Protein AF-A0A952A3W2-F1 (afdb_monomer_lite)

Radius of gyration: 16.16 Å; chains: 1; bounding box: 30×59×31 Å

Foldseek 3Di:
DDDDPAWDWDQDVVVRDIDTDHPVLVVLLVVCPVHDDDLLRSLVVCVVVDVDPDDPVVSSVVSVVVVVVCVVVVNDDDDPDPPPDPPPDD

Sequence (90 aa):
MRPVDDLTLVYHRPSGTTHVVSPAVVAILDLLHERTLGIGEVCEHLAATHDLDGSGDDVAAVVEARLEEMAAMDLVDRIAVDRMPIDRKP

Structure (mmCIF, N/CA/C/O backbone):
data_AF-A0A952A3W2-F1
#
_entry.id   AF-A0A952A3W2-F1
#
loop_
_atom_site.group_PDB
_atom_site.id
_atom_site.type_symbol
_atom_site.label_atom_id
_atom_site.label_alt_id
_atom_site.label_comp_id
_atom_site.label_as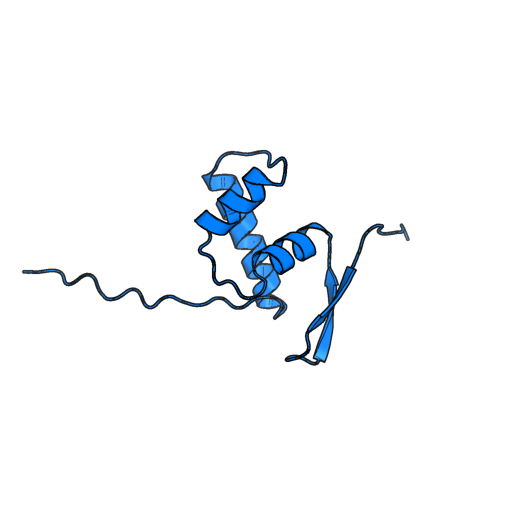ym_id
_atom_site.label_entity_id
_atom_site.label_seq_id
_atom_site.pdbx_PDB_ins_code
_atom_site.Cartn_x
_atom_site.Cartn_y
_atom_site.Cartn_z
_atom_site.occupancy
_atom_site.B_iso_or_equiv
_atom_site.auth_seq_id
_atom_site.auth_comp_id
_atom_site.auth_asym_id
_atom_site.auth_atom_id
_atom_site.pdbx_PDB_model_num
ATOM 1 N N . MET A 1 1 ? -17.632 -17.942 -16.550 1.00 68.12 1 MET A N 1
ATOM 2 C CA . MET A 1 1 ? -16.788 -17.842 -15.343 1.00 68.12 1 MET A CA 1
ATOM 3 C C . MET A 1 1 ? -15.360 -18.148 -15.765 1.00 68.12 1 MET A C 1
ATOM 5 O O . MET A 1 1 ? -15.165 -19.179 -16.396 1.00 68.12 1 MET A O 1
ATOM 9 N N . ARG A 1 2 ? -14.405 -17.243 -15.528 1.00 69.06 2 ARG A N 1
ATOM 10 C CA . ARG A 1 2 ? -12.968 -17.519 -15.692 1.00 69.06 2 ARG A CA 1
ATOM 11 C C . ARG A 1 2 ? -12.328 -17.538 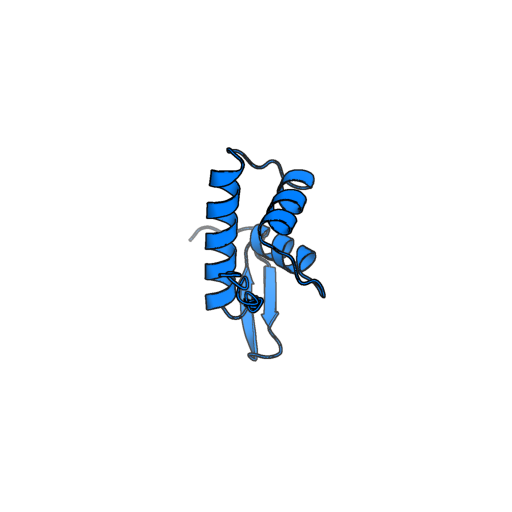-14.300 1.00 69.06 2 ARG A C 1
ATOM 13 O O . ARG A 1 2 ? -12.744 -16.715 -13.484 1.00 69.06 2 ARG A O 1
ATOM 20 N N . PRO A 1 3 ? -11.391 -18.457 -14.020 1.00 72.94 3 PRO A N 1
ATOM 21 C CA . PRO A 1 3 ? -10.582 -18.370 -12.814 1.00 72.94 3 PRO A CA 1
ATOM 22 C C . PRO A 1 3 ? -9.777 -17.067 -12.851 1.00 72.94 3 PRO A C 1
ATOM 24 O O . PRO A 1 3 ? -9.319 -16.646 -13.915 1.00 72.94 3 PRO A O 1
ATOM 27 N N . VAL A 1 4 ? -9.700 -16.400 -11.702 1.00 71.12 4 VAL A N 1
ATOM 28 C CA . VAL A 1 4 ? -8.775 -15.290 -11.482 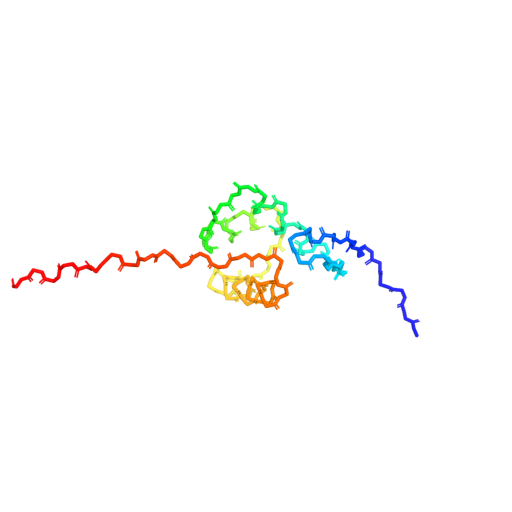1.00 71.12 4 VAL A CA 1
ATOM 29 C C . VAL A 1 4 ? -7.667 -15.877 -10.629 1.00 71.12 4 VAL A C 1
ATOM 31 O O . VAL A 1 4 ? -7.902 -16.214 -9.468 1.00 71.12 4 VAL A O 1
ATOM 34 N N . ASP A 1 5 ? -6.516 -16.091 -11.248 1.00 73.12 5 ASP A N 1
ATOM 35 C CA . ASP A 1 5 ? -5.347 -16.636 -10.572 1.00 73.12 5 ASP A CA 1
ATOM 36 C C . ASP A 1 5 ? -4.692 -15.544 -9.693 1.00 73.12 5 ASP A C 1
ATOM 38 O O . ASP A 1 5 ? -4.927 -14.348 -9.888 1.00 73.12 5 ASP A O 1
ATOM 42 N N . ASP A 1 6 ? -3.913 -15.965 -8.693 1.00 86.00 6 ASP A N 1
ATOM 43 C CA . ASP A 1 6 ? -3.050 -15.126 -7.838 1.00 86.00 6 ASP A CA 1
ATOM 44 C C . ASP A 1 6 ? -3.728 -14.057 -6.955 1.00 86.00 6 ASP A C 1
ATOM 46 O O . ASP A 1 6 ? -3.113 -13.058 -6.580 1.00 86.00 6 ASP A O 1
ATOM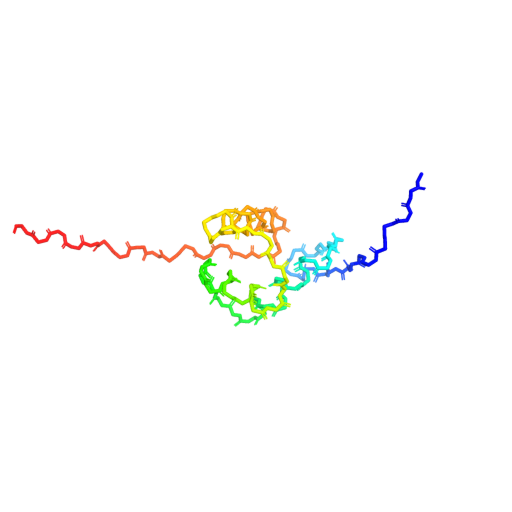 50 N N . LEU A 1 7 ? -4.988 -14.262 -6.558 1.00 91.06 7 LEU A N 1
ATOM 51 C CA . LEU A 1 7 ? -5.637 -13.415 -5.548 1.00 91.06 7 LEU A CA 1
ATOM 52 C C . LEU A 1 7 ? -5.264 -13.830 -4.119 1.00 91.06 7 LEU A C 1
ATOM 54 O O . LEU A 1 7 ? -5.266 -15.014 -3.776 1.00 91.06 7 LEU A O 1
ATOM 58 N N . THR A 1 8 ? -5.054 -12.834 -3.260 1.00 92.44 8 THR A N 1
ATOM 59 C CA . THR A 1 8 ? -4.759 -13.016 -1.832 1.00 92.44 8 THR A CA 1
ATOM 60 C C . THR A 1 8 ? -5.951 -12.584 -0.985 1.00 92.44 8 THR A C 1
ATOM 62 O O . THR A 1 8 ? -6.591 -11.567 -1.257 1.00 92.44 8 THR A O 1
ATOM 65 N N . LEU A 1 9 ? -6.254 -13.349 0.066 1.00 93.62 9 LEU A N 1
ATOM 66 C CA . LEU A 1 9 ? -7.222 -12.953 1.088 1.00 93.62 9 LEU A CA 1
ATOM 67 C C . LEU A 1 9 ? -6.498 -12.234 2.226 1.00 93.62 9 LEU A C 1
ATOM 69 O O . LEU A 1 9 ? -5.640 -12.823 2.881 1.00 93.62 9 LEU A O 1
ATOM 73 N N . VAL A 1 10 ? -6.872 -10.982 2.488 1.00 91.50 10 VAL A N 1
ATOM 74 C CA . VAL A 1 10 ? -6.330 -10.175 3.588 1.00 91.50 10 VAL A CA 1
ATOM 75 C C . VAL A 1 10 ? -7.426 -9.932 4.614 1.00 91.50 10 VAL A C 1
ATOM 77 O O . VAL A 1 10 ? -8.480 -9.387 4.294 1.00 91.50 10 VAL A O 1
ATOM 80 N N . TYR A 1 11 ? -7.189 -10.335 5.861 1.00 92.12 11 TYR A N 1
ATOM 81 C CA . TYR A 1 11 ? -8.094 -10.038 6.968 1.00 92.12 11 TYR A CA 1
ATOM 82 C C . TYR A 1 11 ? -7.691 -8.728 7.650 1.00 92.12 11 TYR A C 1
ATOM 84 O O . TYR A 1 11 ? -6.657 -8.661 8.318 1.00 92.12 11 TYR A O 1
ATOM 92 N N . HIS A 1 12 ? -8.518 -7.693 7.507 1.00 89.81 12 HIS A N 1
ATOM 93 C CA . HIS A 1 12 ? -8.302 -6.395 8.132 1.00 89.81 12 HIS A CA 1
ATOM 94 C C . HIS A 1 12 ? -8.894 -6.395 9.551 1.00 89.81 12 HIS A C 1
ATOM 96 O O . HIS A 1 12 ? -10.089 -6.200 9.762 1.00 89.81 12 HIS A O 1
ATOM 102 N N . ARG A 1 13 ? -8.042 -6.654 10.552 1.00 88.88 13 ARG A N 1
ATOM 103 C CA . ARG A 1 13 ? -8.458 -6.873 11.950 1.00 88.88 13 ARG A CA 1
ATOM 104 C C . ARG A 1 13 ? -9.255 -5.716 12.583 1.00 88.88 13 ARG A C 1
ATOM 106 O O . ARG A 1 13 ? -10.224 -6.038 13.267 1.00 88.88 13 ARG A O 1
ATOM 113 N N . PRO A 1 14 ? -8.884 -4.428 12.422 1.00 85.62 14 PRO A N 1
ATOM 114 C CA . PRO A 1 14 ? -9.652 -3.309 12.972 1.00 85.62 14 PRO A CA 1
ATOM 115 C C . PRO A 1 14 ? -11.104 -3.250 12.482 1.00 85.62 14 PRO A C 1
ATOM 117 O O . PRO A 1 14 ? -11.996 -2.994 13.285 1.00 85.62 14 PRO A O 1
ATOM 120 N N . SER A 1 15 ? -11.344 -3.520 11.193 1.00 85.00 15 SER A N 1
ATOM 121 C CA . SER A 1 15 ? -12.692 -3.484 10.602 1.00 85.00 15 SER A CA 1
ATOM 122 C C . SER A 1 15 ? -13.448 -4.815 10.711 1.00 85.00 15 SER A C 1
ATOM 124 O O . SER A 1 15 ? -14.674 -4.835 10.658 1.00 85.00 15 SER A O 1
ATOM 126 N N . GLY A 1 16 ? -12.732 -5.936 10.852 1.00 92.56 16 GLY A N 1
ATOM 127 C CA . GLY A 1 16 ? -13.302 -7.284 10.784 1.00 92.56 16 GLY A CA 1
ATOM 128 C C . GLY A 1 16 ? -13.613 -7.762 9.358 1.00 92.56 16 GLY A C 1
ATOM 129 O O . GLY A 1 16 ? -14.232 -8.814 9.196 1.00 92.56 16 GLY A O 1
ATOM 130 N N . THR A 1 17 ? -13.188 -7.023 8.330 1.00 92.94 17 THR A N 1
ATOM 131 C CA . THR A 1 17 ? -13.464 -7.332 6.919 1.00 92.94 17 THR A CA 1
ATOM 132 C C . THR A 1 17 ? -12.380 -8.227 6.313 1.00 92.94 17 THR A C 1
ATOM 134 O O . THR A 1 17 ? -11.187 -8.058 6.572 1.00 92.94 17 THR A O 1
ATOM 137 N N . THR A 1 18 ? -12.780 -9.182 5.469 1.00 93.94 18 THR A N 1
ATOM 1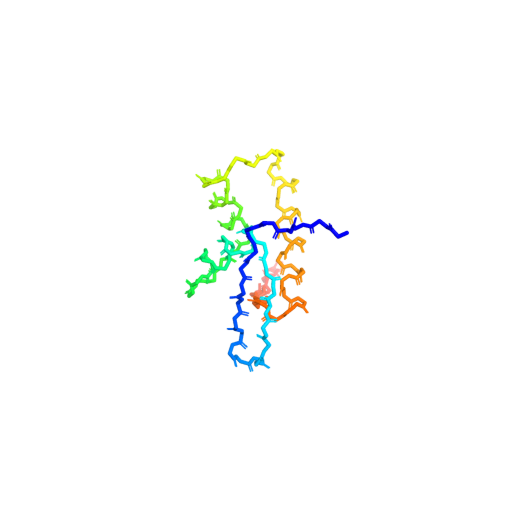38 C CA . THR A 1 18 ? -11.858 -9.927 4.597 1.00 93.94 18 THR A CA 1
ATOM 139 C C . THR A 1 18 ? -11.893 -9.332 3.195 1.00 93.94 18 THR A C 1
ATOM 141 O O . THR A 1 18 ? -12.934 -9.338 2.541 1.00 93.94 18 THR A O 1
ATOM 144 N N . HIS A 1 19 ? -10.746 -8.857 2.724 1.00 92.31 19 HIS A N 1
ATOM 145 C CA . HIS A 1 19 ? -10.573 -8.298 1.391 1.00 92.31 19 HIS A CA 1
ATOM 146 C C . HIS A 1 19 ? -9.972 -9.344 0.458 1.00 92.31 19 HIS A C 1
ATOM 148 O O . HIS A 1 19 ? -9.057 -10.078 0.835 1.00 92.31 19 HIS A O 1
ATOM 154 N N . VAL A 1 20 ? -10.476 -9.388 -0.772 1.00 92.38 20 VAL A N 1
ATOM 155 C CA . VAL A 1 20 ? -9.855 -10.130 -1.868 1.00 92.38 20 VAL A CA 1
ATOM 156 C C . VAL A 1 20 ? -9.021 -9.133 -2.657 1.00 92.38 20 VAL A C 1
ATOM 158 O O . VAL A 1 20 ? -9.570 -8.170 -3.190 1.00 92.38 20 VAL A O 1
ATOM 161 N N . VAL A 1 21 ? -7.708 -9.330 -2.701 1.00 91.75 21 VAL A N 1
ATOM 162 C CA . VAL A 1 21 ? -6.779 -8.343 -3.257 1.00 91.75 21 VAL A CA 1
ATOM 163 C C . VAL A 1 21 ? -5.878 -8.949 -4.326 1.00 91.75 21 VAL A C 1
ATOM 165 O O . VAL A 1 21 ? -5.584 -10.144 -4.317 1.00 91.75 21 VAL A O 1
ATOM 168 N N . SER A 1 22 ? -5.456 -8.107 -5.267 1.00 90.81 22 SER A N 1
ATOM 169 C CA . SER A 1 22 ? -4.510 -8.482 -6.321 1.00 90.81 22 SER A CA 1
ATOM 170 C C . SER A 1 22 ? -3.063 -8.484 -5.806 1.00 90.81 22 SER A C 1
ATOM 172 O O . SER A 1 22 ? -2.782 -7.833 -4.793 1.00 90.81 22 SER A O 1
ATOM 174 N N . PRO A 1 23 ? -2.115 -9.111 -6.528 1.00 88.31 23 PRO A N 1
ATOM 175 C CA . PRO A 1 23 ? -0.692 -9.053 -6.187 1.00 88.31 23 PRO A CA 1
ATOM 176 C C . PRO A 1 23 ? -0.148 -7.624 -6.046 1.00 88.31 23 PRO A C 1
ATOM 178 O O . PRO A 1 23 ? 0.657 -7.355 -5.161 1.00 88.31 23 PRO A O 1
ATOM 181 N N . ALA A 1 24 ? -0.640 -6.683 -6.859 1.00 86.25 24 ALA A N 1
ATOM 182 C CA . ALA A 1 24 ? -0.228 -5.280 -6.786 1.00 86.25 24 ALA A CA 1
ATOM 183 C C . ALA A 1 24 ? -0.609 -4.628 -5.446 1.00 86.25 24 ALA A C 1
ATOM 185 O O . ALA A 1 24 ? 0.154 -3.843 -4.894 1.00 86.25 24 ALA A O 1
ATOM 186 N N . VAL A 1 25 ? -1.783 -4.966 -4.904 1.00 91.25 25 VAL A N 1
ATOM 187 C CA . VAL A 1 25 ? -2.215 -4.467 -3.592 1.00 91.25 25 VAL A CA 1
ATOM 188 C C . VAL A 1 25 ? -1.369 -5.084 -2.481 1.00 91.25 25 VAL A C 1
ATOM 190 O O . VAL A 1 25 ? -0.983 -4.371 -1.563 1.00 91.25 25 VAL A O 1
ATOM 193 N N . VAL A 1 26 ? -1.030 -6.374 -2.580 1.00 90.81 26 VAL A N 1
ATOM 194 C CA . VAL A 1 26 ? -0.132 -7.034 -1.615 1.00 90.81 26 VAL A CA 1
ATOM 195 C C . VAL A 1 26 ? 1.232 -6.346 -1.581 1.00 90.81 26 VAL A C 1
ATOM 197 O O . VAL A 1 26 ? 1.689 -5.989 -0.503 1.00 90.81 26 VAL A O 1
ATOM 200 N N . ALA A 1 27 ? 1.831 -6.061 -2.740 1.00 90.00 27 ALA A N 1
ATOM 201 C CA . ALA A 1 27 ? 3.120 -5.371 -2.811 1.00 90.00 27 ALA A CA 1
ATOM 202 C C . ALA A 1 27 ? 3.095 -3.986 -2.133 1.00 90.00 27 ALA A C 1
ATOM 204 O O . ALA A 1 27 ? 4.040 -3.610 -1.441 1.00 90.00 27 ALA A O 1
ATOM 205 N N . ILE A 1 28 ? 1.998 -3.235 -2.292 1.00 92.00 28 ILE A N 1
ATOM 206 C CA . ILE A 1 28 ? 1.822 -1.934 -1.630 1.00 92.00 28 ILE A CA 1
ATOM 207 C C . ILE A 1 28 ? 1.639 -2.106 -0.114 1.00 92.00 28 ILE A C 1
ATOM 209 O O . ILE A 1 28 ? 2.227 -1.352 0.657 1.00 92.00 28 ILE A O 1
ATOM 213 N N . LEU A 1 29 ? 0.852 -3.091 0.330 1.00 92.12 29 LEU A N 1
ATOM 214 C CA . LEU A 1 29 ? 0.659 -3.371 1.757 1.00 92.12 29 LEU A CA 1
ATOM 215 C C . LEU A 1 29 ? 1.968 -3.795 2.440 1.00 92.12 29 LEU A C 1
ATOM 217 O O . LEU A 1 29 ? 2.253 -3.319 3.536 1.00 92.12 29 LEU A O 1
ATOM 221 N N . ASP A 1 30 ? 2.778 -4.627 1.784 1.00 91.88 30 ASP A N 1
ATOM 222 C CA . ASP A 1 30 ? 4.091 -5.046 2.285 1.00 91.88 30 ASP A CA 1
ATOM 223 C C . ASP A 1 30 ? 5.059 -3.858 2.387 1.00 91.88 30 ASP A C 1
ATOM 225 O O . ASP A 1 30 ? 5.781 -3.718 3.375 1.00 91.88 30 ASP A O 1
ATOM 229 N N . LEU A 1 31 ? 5.041 -2.955 1.401 1.00 92.50 31 LEU A N 1
ATOM 230 C CA . LEU A 1 31 ? 5.836 -1.726 1.420 1.00 92.50 31 LEU A CA 1
ATOM 231 C C . LEU A 1 31 ? 5.457 -0.805 2.591 1.00 92.50 31 LEU A C 1
ATOM 233 O O . LEU A 1 31 ? 6.336 -0.238 3.248 1.00 92.50 31 LEU A O 1
ATOM 237 N N . LEU A 1 32 ? 4.157 -0.644 2.836 1.00 92.06 32 LEU A N 1
ATOM 238 C CA . LEU A 1 32 ? 3.615 0.233 3.876 1.00 92.06 32 LEU A CA 1
ATOM 239 C C . LEU A 1 32 ? 3.589 -0.419 5.265 1.00 92.06 32 LEU A C 1
ATOM 241 O O . LEU A 1 32 ? 3.212 0.237 6.237 1.00 92.06 32 LEU A O 1
ATOM 245 N N . HIS A 1 33 ? 3.994 -1.684 5.392 1.00 88.44 33 HIS A N 1
ATOM 246 C CA . HIS A 1 33 ? 3.976 -2.389 6.667 1.00 88.44 33 HIS A CA 1
ATOM 247 C C . HIS A 1 33 ? 4.813 -1.643 7.718 1.00 88.44 33 HIS A C 1
ATOM 249 O O . HIS A 1 33 ? 6.031 -1.523 7.592 1.00 88.44 33 HIS A O 1
ATOM 255 N N . GLU A 1 34 ? 4.135 -1.110 8.740 1.00 81.50 34 GLU A N 1
ATOM 256 C CA . GLU A 1 34 ? 4.713 -0.301 9.828 1.00 81.50 34 GLU A CA 1
ATOM 257 C C . GLU A 1 34 ? 5.442 0.981 9.373 1.00 81.50 34 GLU A C 1
ATOM 259 O O . GLU A 1 34 ? 6.193 1.589 10.140 1.00 81.50 34 GLU A O 1
ATOM 264 N N . ARG A 1 35 ? 5.207 1.434 8.136 1.00 88.88 35 ARG A N 1
ATOM 265 C CA . ARG A 1 35 ? 5.860 2.607 7.545 1.00 88.88 35 ARG A CA 1
ATOM 266 C C . ARG A 1 35 ? 4.825 3.606 7.056 1.00 88.88 35 ARG A C 1
ATOM 268 O O . ARG A 1 35 ? 3.861 3.263 6.385 1.00 88.88 35 ARG A O 1
ATOM 275 N N . THR A 1 36 ? 5.066 4.877 7.346 1.00 90.94 36 THR A N 1
ATOM 276 C CA . THR A 1 36 ? 4.385 5.981 6.665 1.00 90.94 36 THR A CA 1
ATOM 277 C C . THR A 1 36 ? 5.300 6.478 5.562 1.00 90.94 36 THR A C 1
ATOM 279 O O . THR A 1 36 ? 6.446 6.820 5.845 1.00 90.94 36 THR A O 1
ATOM 282 N N . LEU A 1 37 ? 4.806 6.501 4.327 1.00 93.12 37 LEU A N 1
ATOM 283 C CA . LEU A 1 37 ? 5.556 6.961 3.163 1.00 93.12 37 LEU A CA 1
ATOM 284 C C . LEU A 1 37 ? 4.769 8.041 2.428 1.00 93.12 37 LEU A C 1
ATOM 286 O O . LEU A 1 37 ? 3.546 7.960 2.301 1.00 93.12 37 LEU A O 1
ATOM 290 N N . GLY A 1 38 ? 5.483 9.045 1.932 1.00 91.69 38 GLY A N 1
ATOM 291 C CA . GLY A 1 38 ? 4.958 9.976 0.946 1.00 91.69 38 GLY A CA 1
ATOM 292 C C . GLY A 1 38 ? 4.806 9.309 -0.421 1.00 91.69 38 GLY A C 1
ATOM 293 O O . GLY A 1 38 ? 5.482 8.330 -0.735 1.00 91.69 38 GLY A O 1
ATOM 294 N N . ILE A 1 39 ? 3.950 9.877 -1.273 1.00 90.38 39 ILE A N 1
ATOM 295 C CA . ILE A 1 39 ? 3.683 9.343 -2.619 1.00 90.38 39 ILE A CA 1
ATOM 296 C C . ILE A 1 39 ? 4.961 9.154 -3.452 1.00 90.38 39 ILE A C 1
ATOM 298 O O . ILE A 1 39 ? 5.103 8.141 -4.131 1.00 90.38 39 ILE A O 1
ATOM 302 N N . GLY A 1 40 ? 5.921 10.082 -3.349 1.00 89.94 40 GLY A N 1
ATOM 303 C CA . GLY A 1 40 ? 7.208 9.982 -4.042 1.00 89.94 40 GLY A CA 1
ATOM 304 C C . GLY A 1 40 ? 8.020 8.762 -3.605 1.00 89.94 40 GLY A C 1
ATOM 305 O O . GLY A 1 40 ? 8.486 8.009 -4.451 1.00 89.94 40 GLY A O 1
ATOM 306 N N . GLU A 1 41 ? 8.102 8.502 -2.297 1.00 92.38 41 GLU A N 1
ATOM 307 C CA . GLU A 1 41 ? 8.820 7.343 -1.745 1.00 92.38 41 GLU A CA 1
ATOM 308 C C . GLU A 1 41 ? 8.154 6.020 -2.148 1.00 92.38 41 GLU A C 1
ATOM 310 O O . GLU A 1 41 ? 8.835 5.031 -2.427 1.00 92.38 41 GLU A O 1
ATOM 315 N N . VAL A 1 42 ? 6.817 6.001 -2.214 1.00 92.12 42 VAL A N 1
ATOM 316 C CA . VAL A 1 42 ? 6.069 4.841 -2.714 1.00 92.12 42 VAL A CA 1
ATOM 317 C C . VAL A 1 42 ? 6.399 4.586 -4.185 1.00 92.12 42 VAL A C 1
ATOM 319 O O . VAL A 1 42 ? 6.714 3.454 -4.552 1.00 92.12 42 VAL A O 1
ATOM 322 N N . CYS A 1 43 ? 6.384 5.627 -5.022 1.00 90.94 43 CYS A N 1
ATOM 323 C CA . CYS A 1 43 ? 6.699 5.507 -6.446 1.00 90.94 43 CYS A CA 1
ATOM 324 C C . CYS A 1 43 ? 8.145 5.058 -6.681 1.00 90.94 43 CYS A C 1
ATOM 326 O O . CYS A 1 43 ? 8.375 4.165 -7.491 1.00 90.94 43 CYS A O 1
ATOM 328 N N . GLU A 1 44 ? 9.109 5.621 -5.949 1.00 90.06 44 GLU A N 1
ATOM 329 C CA . GLU A 1 44 ? 10.519 5.222 -6.021 1.00 90.06 44 GLU A CA 1
ATOM 330 C C . GLU A 1 44 ? 10.706 3.741 -5.681 1.00 90.06 44 GLU A C 1
ATOM 332 O O . GLU A 1 44 ? 11.408 3.020 -6.392 1.00 90.06 44 GLU A O 1
ATOM 337 N N . HIS A 1 45 ? 10.048 3.259 -4.623 1.00 90.19 45 HIS A N 1
ATOM 338 C CA . HIS A 1 45 ? 10.150 1.857 -4.236 1.00 90.19 45 HIS A CA 1
ATOM 339 C C . HIS A 1 45 ? 9.519 0.920 -5.269 1.00 90.19 45 HIS A C 1
ATOM 341 O O . HIS A 1 45 ? 10.104 -0.113 -5.606 1.00 90.19 45 HIS A O 1
ATOM 347 N N . LEU A 1 46 ? 8.339 1.273 -5.785 1.00 88.25 46 LEU A N 1
ATOM 348 C CA . LEU A 1 46 ? 7.662 0.473 -6.802 1.00 88.25 46 LEU A CA 1
ATOM 349 C C . LEU A 1 46 ? 8.474 0.440 -8.102 1.00 88.25 46 LEU A C 1
ATOM 351 O O . LEU A 1 46 ? 8.671 -0.644 -8.636 1.00 88.25 46 LEU A O 1
ATOM 355 N N . ALA A 1 47 ? 9.035 1.567 -8.551 1.00 87.38 47 ALA A N 1
ATOM 356 C CA . ALA A 1 47 ? 9.890 1.627 -9.740 1.00 87.38 47 ALA A CA 1
ATOM 357 C C . ALA A 1 47 ? 11.202 0.835 -9.585 1.00 87.38 47 ALA A C 1
ATOM 359 O O . ALA A 1 47 ? 11.745 0.329 -10.562 1.00 87.38 47 ALA A O 1
ATOM 360 N N . ALA A 1 48 ? 11.728 0.711 -8.362 1.00 87.25 48 ALA A N 1
ATOM 361 C CA . ALA A 1 48 ? 12.934 -0.073 -8.096 1.00 87.25 48 ALA A CA 1
ATOM 362 C C . ALA A 1 48 ? 12.686 -1.593 -8.086 1.00 87.25 48 ALA A C 1
ATOM 364 O O . ALA A 1 48 ? 13.625 -2.372 -8.254 1.00 87.25 48 ALA A O 1
ATOM 365 N N . THR A 1 49 ? 11.447 -2.020 -7.840 1.00 86.25 49 THR A N 1
ATOM 366 C CA . THR A 1 49 ? 11.083 -3.432 -7.627 1.00 86.25 49 THR A CA 1
ATOM 367 C C . THR A 1 49 ? 10.207 -4.009 -8.738 1.00 86.25 49 THR A C 1
ATOM 369 O O . THR A 1 49 ? 10.150 -5.228 -8.891 1.00 86.25 49 THR A O 1
ATOM 372 N N . HIS A 1 50 ? 9.561 -3.152 -9.526 1.00 82.81 50 HIS A N 1
ATOM 373 C CA . HIS A 1 50 ? 8.642 -3.507 -10.599 1.00 82.81 50 HIS A CA 1
ATOM 374 C C . HIS A 1 50 ? 9.011 -2.750 -11.875 1.00 82.81 50 HIS A C 1
ATOM 376 O O . HIS A 1 50 ? 9.464 -1.608 -11.826 1.00 82.81 50 HIS A O 1
ATOM 382 N N . ASP A 1 51 ? 8.775 -3.381 -13.021 1.00 82.81 51 ASP A N 1
ATOM 383 C CA . ASP A 1 51 ? 8.939 -2.745 -14.327 1.00 82.81 51 ASP A CA 1
ATOM 384 C C . ASP A 1 51 ? 7.711 -1.865 -14.608 1.00 82.81 51 ASP A C 1
ATOM 386 O O . ASP A 1 51 ? 6.663 -2.350 -15.040 1.00 82.81 51 ASP A O 1
ATOM 390 N N . LEU A 1 52 ? 7.793 -0.590 -14.219 1.00 82.19 52 LEU A N 1
ATOM 391 C CA . LEU A 1 52 ? 6.713 0.377 -14.398 1.00 82.19 52 LEU A CA 1
ATOM 392 C C . LEU A 1 52 ? 6.871 1.101 -15.737 1.00 82.19 52 LEU A C 1
ATOM 394 O O . LEU A 1 52 ? 7.784 1.905 -15.918 1.00 82.19 52 LEU A O 1
ATOM 398 N N . ASP A 1 53 ? 5.927 0.870 -16.645 1.00 79.31 53 ASP A N 1
ATOM 399 C CA . ASP A 1 53 ? 5.822 1.621 -17.892 1.00 79.31 53 ASP A CA 1
ATOM 400 C C . ASP A 1 53 ? 5.226 3.018 -17.636 1.00 79.31 53 ASP A C 1
ATOM 402 O O . ASP A 1 53 ? 4.121 3.141 -17.101 1.00 79.31 53 ASP A O 1
ATOM 406 N N . GLY A 1 54 ? 5.916 4.082 -18.060 1.00 78.38 54 GLY A N 1
ATOM 407 C CA . GLY A 1 54 ? 5.384 5.450 -18.019 1.00 78.38 54 GLY A CA 1
ATOM 408 C C . GLY A 1 54 ? 6.411 6.530 -17.682 1.00 78.38 54 GLY A C 1
ATOM 409 O O . GLY A 1 54 ? 7.599 6.263 -17.512 1.00 78.38 54 GLY A O 1
ATOM 410 N N . SER A 1 55 ? 5.943 7.779 -17.609 1.00 74.75 55 SER A N 1
ATOM 411 C CA . SER A 1 55 ? 6.725 8.905 -17.087 1.00 74.75 55 SER A CA 1
ATOM 412 C C . SER A 1 55 ? 6.452 9.104 -15.590 1.00 74.75 55 SER A C 1
ATOM 414 O O . SER A 1 55 ? 5.420 8.663 -15.086 1.00 74.75 55 SER A O 1
ATOM 416 N N . GLY A 1 56 ? 7.364 9.765 -14.866 1.00 77.25 56 GLY A N 1
ATOM 417 C CA . GLY A 1 56 ? 7.278 9.898 -13.403 1.00 77.25 56 GLY A CA 1
ATOM 418 C C . GLY A 1 56 ? 5.945 10.464 -12.891 1.00 77.25 56 GLY A C 1
ATOM 419 O O . GLY A 1 56 ? 5.389 9.923 -11.937 1.00 77.25 56 GLY A O 1
ATOM 420 N N . ASP A 1 57 ? 5.399 11.487 -13.556 1.00 82.19 57 ASP A N 1
ATOM 421 C CA . ASP A 1 57 ? 4.131 12.116 -13.158 1.00 82.19 57 ASP A CA 1
ATOM 422 C C . ASP A 1 57 ? 2.917 11.212 -13.447 1.00 82.19 57 ASP A C 1
ATOM 424 O O . ASP A 1 57 ? 1.992 11.139 -12.636 1.00 82.19 57 ASP A O 1
ATOM 428 N N . ASP A 1 58 ? 2.934 10.473 -14.563 1.00 86.62 58 ASP A N 1
ATOM 429 C CA . ASP A 1 58 ? 1.859 9.534 -14.915 1.00 86.62 58 ASP A CA 1
ATOM 430 C C . ASP A 1 58 ? 1.811 8.359 -13.929 1.00 86.62 58 ASP A C 1
ATOM 432 O O . ASP A 1 58 ? 0.739 7.957 -13.473 1.00 86.62 58 ASP A O 1
ATOM 436 N N . VAL A 1 59 ? 2.983 7.832 -13.556 1.00 86.50 59 VAL A N 1
ATOM 437 C CA . VAL A 1 59 ? 3.107 6.756 -12.565 1.00 86.50 59 VAL A CA 1
ATOM 438 C C . VAL A 1 59 ? 2.596 7.226 -11.206 1.00 86.50 59 VAL A C 1
ATOM 440 O O . VAL A 1 59 ? 1.811 6.518 -10.575 1.00 86.50 59 VAL A O 1
ATOM 443 N N . ALA A 1 60 ? 2.979 8.431 -10.773 1.00 89.94 60 ALA A N 1
ATOM 444 C CA . ALA A 1 60 ? 2.529 8.985 -9.501 1.00 89.94 60 ALA A CA 1
ATOM 445 C C . ALA A 1 60 ? 1.003 9.125 -9.436 1.00 89.94 60 ALA A C 1
ATOM 447 O O . ALA A 1 60 ? 0.403 8.716 -8.444 1.00 89.94 60 ALA A O 1
ATOM 448 N N . ALA A 1 61 ? 0.366 9.616 -10.503 1.00 90.44 61 ALA A N 1
ATOM 449 C CA . ALA A 1 61 ? -1.089 9.745 -10.563 1.00 90.44 61 ALA A CA 1
ATOM 450 C C . ALA A 1 61 ? -1.807 8.384 -10.476 1.00 90.44 61 ALA A C 1
ATOM 452 O O . ALA A 1 61 ? -2.817 8.251 -9.784 1.00 90.44 61 ALA A O 1
ATOM 453 N N . VAL A 1 62 ? -1.278 7.351 -11.142 1.00 90.06 62 VAL A N 1
ATOM 454 C CA . VAL A 1 62 ? -1.836 5.988 -11.083 1.00 90.06 62 VAL A CA 1
ATOM 455 C C . VAL A 1 62 ? -1.672 5.376 -9.689 1.00 90.06 62 VAL A C 1
ATOM 457 O O . VAL A 1 62 ? -2.606 4.759 -9.171 1.00 90.06 62 VAL A O 1
ATOM 460 N N . VAL A 1 63 ? -0.502 5.547 -9.069 1.00 91.00 63 VAL A N 1
ATOM 461 C CA . VAL A 1 63 ? -0.234 5.059 -7.709 1.00 91.00 63 VAL A CA 1
ATOM 462 C C . VAL A 1 63 ? -1.115 5.785 -6.693 1.00 91.00 63 VAL A C 1
ATOM 464 O O . VAL A 1 63 ? -1.694 5.136 -5.823 1.00 91.00 63 VAL A O 1
ATOM 467 N N . GLU A 1 64 ? -1.276 7.104 -6.819 1.00 93.06 64 GLU A N 1
ATOM 468 C CA . GLU A 1 64 ? -2.151 7.896 -5.953 1.00 93.06 64 GLU A CA 1
ATOM 469 C C . GLU A 1 64 ? -3.606 7.427 -6.060 1.00 93.06 64 GLU A C 1
ATOM 471 O O . GLU A 1 64 ? -4.212 7.112 -5.038 1.00 93.06 64 GLU A O 1
ATOM 476 N N . ALA A 1 65 ? -4.131 7.257 -7.278 1.00 93.19 65 ALA A N 1
ATOM 477 C CA . ALA A 1 65 ? -5.482 6.739 -7.487 1.00 93.19 65 ALA A CA 1
ATOM 478 C C . ALA A 1 65 ? -5.679 5.354 -6.844 1.00 93.19 65 ALA A C 1
ATOM 480 O O . ALA A 1 65 ? -6.695 5.101 -6.196 1.00 93.19 65 ALA A O 1
ATOM 481 N N . ARG A 1 66 ? -4.688 4.457 -6.949 1.00 92.50 66 ARG A N 1
ATOM 482 C CA . ARG A 1 66 ? -4.747 3.144 -6.290 1.00 92.50 66 ARG A CA 1
ATOM 483 C C . ARG A 1 66 ? -4.743 3.258 -4.765 1.00 92.50 66 ARG A C 1
ATOM 485 O O . ARG A 1 66 ? -5.470 2.525 -4.100 1.00 92.50 66 ARG A O 1
ATOM 492 N N . LEU A 1 67 ? -3.930 4.143 -4.196 1.00 94.75 67 LEU A N 1
ATOM 493 C CA . LEU A 1 67 ? -3.910 4.370 -2.749 1.00 94.75 67 LEU A CA 1
ATOM 494 C C . LEU A 1 67 ? -5.235 4.964 -2.258 1.00 94.75 67 LEU A C 1
ATOM 496 O O . LEU A 1 67 ? -5.691 4.608 -1.174 1.00 94.75 67 LEU A O 1
ATOM 500 N N . GLU A 1 68 ? -5.885 5.810 -3.058 1.00 94.81 68 GLU A N 1
ATOM 501 C CA . GLU A 1 68 ? -7.227 6.321 -2.765 1.00 94.81 68 GLU A CA 1
ATOM 502 C C . GLU A 1 68 ? -8.288 5.215 -2.790 1.00 94.81 68 GLU A C 1
ATOM 504 O O . GLU A 1 68 ? -9.105 5.141 -1.872 1.00 94.81 68 GLU A O 1
ATOM 509 N N . GLU A 1 69 ? -8.249 4.313 -3.776 1.00 94.12 69 GLU A N 1
ATOM 510 C CA . GLU A 1 69 ? -9.108 3.119 -3.807 1.00 94.12 69 GLU A CA 1
ATOM 511 C C . GLU A 1 69 ? -8.894 2.246 -2.562 1.00 94.12 69 GLU A C 1
ATOM 513 O O . GLU A 1 69 ? -9.854 1.820 -1.920 1.00 94.12 69 GLU A O 1
ATOM 518 N N . MET A 1 70 ? -7.633 2.000 -2.192 1.00 93.88 70 MET A N 1
ATOM 519 C CA . MET A 1 70 ? -7.286 1.208 -1.011 1.00 93.88 70 MET A CA 1
ATOM 520 C C . MET A 1 70 ? -7.757 1.884 0.281 1.00 93.88 70 MET A C 1
ATOM 522 O O . MET A 1 70 ? -8.275 1.202 1.164 1.00 93.88 70 MET A O 1
ATOM 526 N N . ALA A 1 71 ? -7.644 3.210 0.382 1.00 92.94 71 ALA A N 1
ATOM 527 C CA . ALA A 1 71 ? -8.154 3.965 1.522 1.00 92.94 71 ALA A CA 1
ATOM 528 C C . ALA A 1 71 ? -9.684 3.908 1.612 1.00 92.94 71 ALA A C 1
ATOM 530 O O . ALA A 1 71 ? -10.230 3.726 2.694 1.00 92.94 71 ALA A O 1
ATOM 531 N N . ALA A 1 72 ? -10.391 3.975 0.480 1.00 92.06 72 ALA A N 1
ATOM 532 C CA . ALA A 1 72 ? -11.845 3.811 0.446 1.00 92.06 72 ALA A CA 1
ATOM 533 C C . ALA A 1 72 ? -12.311 2.401 0.866 1.00 92.06 72 ALA A C 1
ATOM 535 O O . ALA A 1 72 ? -13.477 2.213 1.211 1.00 92.06 72 ALA A O 1
ATOM 536 N N . MET A 1 73 ? -11.411 1.413 0.831 1.00 90.25 73 MET A N 1
ATOM 537 C CA . MET A 1 73 ? -11.633 0.045 1.306 1.00 90.25 73 MET A CA 1
ATOM 538 C C . MET A 1 73 ? -11.139 -0.186 2.744 1.00 90.25 73 MET A C 1
ATOM 540 O O . MET A 1 73 ? -11.113 -1.336 3.176 1.00 90.25 73 MET A O 1
ATOM 544 N N . ASP A 1 74 ? -10.721 0.856 3.468 1.00 89.88 74 ASP A N 1
ATOM 545 C CA . ASP A 1 74 ? -10.086 0.764 4.791 1.00 89.88 74 ASP A CA 1
ATOM 546 C C . ASP A 1 74 ? -8.819 -0.119 4.810 1.00 89.88 74 ASP A C 1
ATOM 548 O O . ASP A 1 74 ? -8.478 -0.698 5.838 1.00 89.88 74 ASP A O 1
ATOM 552 N N . LEU A 1 75 ? -8.117 -0.279 3.680 1.00 91.31 75 LEU A N 1
ATOM 553 C CA . LEU A 1 75 ? -6.879 -1.072 3.614 1.00 91.31 75 LEU A CA 1
ATOM 554 C C . LEU A 1 75 ? -5.634 -0.269 4.006 1.00 91.31 75 LEU A C 1
ATOM 556 O O . LEU A 1 75 ? -4.642 -0.857 4.436 1.00 91.31 75 LEU A O 1
ATOM 560 N N . VAL A 1 76 ? -5.670 1.052 3.831 1.00 92.12 76 VAL A N 1
ATOM 561 C CA . VAL A 1 76 ? -4.596 1.990 4.188 1.00 92.12 76 VAL A CA 1
ATOM 562 C C . VAL A 1 76 ? -5.199 3.301 4.672 1.00 92.12 76 VAL A C 1
ATOM 564 O O . VAL A 1 76 ? -6.281 3.685 4.237 1.00 92.12 76 VAL A O 1
ATOM 567 N N . ASP A 1 77 ? -4.468 4.027 5.512 1.00 90.38 77 ASP A N 1
ATOM 568 C CA . ASP A 1 77 ? -4.886 5.342 5.988 1.00 90.38 77 ASP A CA 1
ATOM 569 C C . ASP A 1 77 ? -4.149 6.466 5.257 1.00 90.38 77 ASP A C 1
ATOM 571 O O . ASP A 1 77 ? -2.929 6.429 5.069 1.00 90.38 77 ASP A O 1
ATOM 575 N N . ARG A 1 78 ? -4.880 7.531 4.910 1.00 88.81 78 ARG A N 1
ATOM 576 C CA . ARG A 1 78 ? -4.267 8.805 4.519 1.00 88.81 78 ARG A CA 1
ATOM 577 C C . ARG A 1 78 ? -3.965 9.622 5.763 1.00 88.81 78 ARG A C 1
ATOM 579 O O . ARG A 1 78 ? -4.863 10.168 6.400 1.00 88.81 78 ARG A O 1
ATOM 586 N N . ILE A 1 79 ? -2.681 9.784 6.049 1.00 86.56 79 ILE A N 1
ATOM 587 C CA . ILE A 1 79 ? -2.222 10.703 7.084 1.00 86.56 79 ILE A CA 1
ATOM 588 C C . ILE A 1 79 ? -2.020 12.068 6.429 1.00 86.56 79 ILE A C 1
ATOM 590 O O . ILE A 1 79 ? -1.056 12.290 5.697 1.00 86.56 79 ILE A O 1
ATOM 594 N N . ALA A 1 80 ? -2.949 12.995 6.664 1.00 76.50 80 ALA A N 1
ATOM 595 C CA . ALA A 1 80 ? -2.723 14.387 6.305 1.00 76.50 80 ALA A CA 1
ATOM 596 C C . ALA A 1 80 ? -1.596 14.929 7.193 1.00 76.50 80 ALA A C 1
ATOM 598 O O . ALA A 1 80 ? -1.774 15.097 8.399 1.00 76.50 80 ALA A O 1
ATOM 599 N N . VAL A 1 81 ? -0.427 15.193 6.611 1.00 65.62 81 VAL A N 1
ATOM 600 C CA . VAL A 1 81 ? 0.597 15.971 7.307 1.00 65.62 81 VAL A CA 1
ATOM 601 C C . VAL A 1 81 ? 0.088 17.405 7.331 1.00 65.62 81 VAL A C 1
ATOM 603 O O . VAL A 1 81 ? -0.096 18.007 6.270 1.00 65.62 81 VAL A O 1
ATOM 606 N N . ASP A 1 82 ? -0.199 17.929 8.523 1.00 53.88 82 ASP A N 1
ATOM 607 C CA . ASP A 1 82 ? -0.603 19.322 8.687 1.00 53.88 82 ASP A CA 1
ATOM 608 C C . ASP A 1 82 ? 0.463 20.202 8.024 1.00 53.88 82 ASP A C 1
ATOM 610 O O . ASP A 1 82 ? 1.630 20.214 8.432 1.00 53.88 82 ASP A O 1
ATOM 614 N N . ARG A 1 83 ? 0.101 20.872 6.921 1.00 54.97 83 ARG A N 1
ATOM 615 C CA . ARG A 1 83 ? 1.006 21.814 6.262 1.00 54.97 83 ARG A CA 1
ATOM 616 C C . ARG A 1 83 ? 1.112 22.994 7.210 1.00 54.97 83 ARG A C 1
ATOM 618 O O . ARG A 1 83 ? 0.287 23.901 7.148 1.00 54.97 83 ARG A O 1
ATOM 625 N N . MET A 1 84 ? 2.120 22.967 8.080 1.00 41.22 84 MET A N 1
ATOM 626 C CA . MET A 1 84 ? 2.482 24.100 8.921 1.00 41.22 84 MET A CA 1
ATOM 627 C C . MET A 1 84 ? 2.471 25.356 8.032 1.00 41.22 84 MET A C 1
ATOM 629 O O . MET A 1 84 ? 3.130 25.349 6.983 1.00 41.22 84 MET A O 1
ATOM 633 N N . PRO A 1 85 ? 1.658 26.382 8.352 1.00 47.62 85 PRO A N 1
ATOM 634 C CA . PRO A 1 85 ? 1.483 27.520 7.468 1.00 47.62 85 PRO A CA 1
ATOM 635 C C . PRO A 1 85 ? 2.849 28.157 7.240 1.00 47.62 85 PRO A C 1
ATOM 637 O O . PRO A 1 85 ? 3.541 28.524 8.188 1.00 47.62 85 PRO A O 1
ATOM 640 N N . ILE A 1 86 ? 3.250 28.245 5.970 1.00 60.12 86 ILE A N 1
ATOM 641 C CA . ILE A 1 86 ? 4.397 29.046 5.554 1.00 60.12 86 ILE A CA 1
ATOM 642 C C . ILE A 1 86 ? 4.126 30.477 6.010 1.00 60.12 86 ILE A C 1
ATOM 644 O O . ILE A 1 86 ? 3.290 31.175 5.437 1.00 60.12 86 ILE A O 1
ATOM 648 N N . ASP A 1 87 ? 4.787 30.876 7.092 1.00 55.19 87 ASP A N 1
ATOM 649 C CA . ASP A 1 87 ? 4.711 32.218 7.643 1.00 55.19 87 ASP A CA 1
ATOM 650 C C . ASP A 1 87 ? 5.125 33.197 6.535 1.00 55.19 87 ASP A C 1
ATOM 652 O O . ASP A 1 87 ? 6.297 33.292 6.152 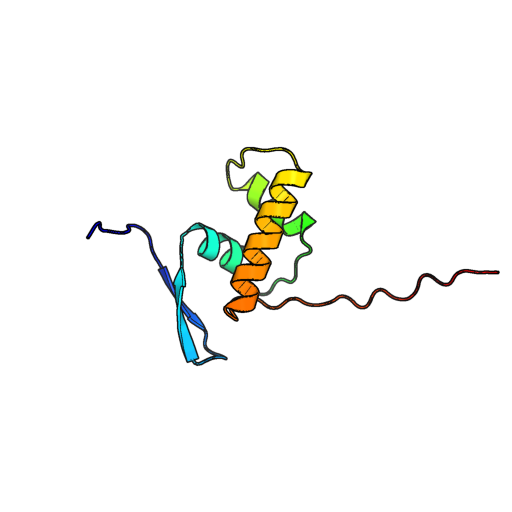1.00 55.19 87 ASP A O 1
ATOM 656 N N . ARG A 1 88 ? 4.138 33.864 5.923 1.00 56.84 88 ARG A N 1
ATOM 657 C CA . ARG A 1 88 ? 4.389 34.959 4.988 1.00 56.84 88 ARG A CA 1
ATOM 658 C C . ARG A 1 88 ? 4.856 36.132 5.834 1.00 56.84 88 ARG A C 1
ATOM 660 O O . ARG A 1 88 ? 4.041 36.906 6.328 1.00 56.84 88 ARG A O 1
ATOM 667 N N . LYS A 1 89 ? 6.172 36.237 6.011 1.00 46.16 89 LYS A N 1
ATOM 668 C CA . LYS A 1 89 ? 6.792 37.427 6.593 1.00 46.16 89 LYS A CA 1
ATOM 669 C C . LYS A 1 89 ? 6.389 38.664 5.756 1.00 46.16 89 LYS A C 1
ATOM 671 O O . LYS A 1 89 ? 6.381 38.539 4.529 1.00 46.16 89 LYS A O 1
ATOM 676 N N . PRO A 1 90 ? 6.020 39.791 6.400 1.00 65.88 90 PRO A N 1
ATOM 677 C CA . PRO A 1 90 ? 5.503 40.992 5.734 1.00 65.88 90 PRO A CA 1
ATOM 678 C C . PRO A 1 90 ? 6.478 41.627 4.742 1.00 65.88 90 PRO A C 1
ATOM 680 O O . PRO A 1 90 ? 7.709 41.497 4.949 1.00 65.88 90 PRO A O 1
#

pLDDT: mean 84.37, std 12.26, range [41.22, 94.81]

Secondary structure (DSSP, 8-state):
-----S-EEEEETTTTEEEEE-HHHHHHHHHHTT----HHHHHHHHHHHS---S-HHHHHHHHHHHHHHHHHTTSS--------------